Protein AF-A0A1V4I3D8-F1 (afdb_monomer)

Mean predicted aligned error: 6.43 Å

Foldseek 3Di:
DQLVVLLVLLVQLVVCLVPVADWDWDWDFDDDPNDTDTDIDTHGRDHQWDQDPVRWIWGQRDRVPHTQAPDVPRRTDIDRHSVCSVVVSVVVSVCSVVPVCVVSNVVVVVPDDPPDDD

Structure (mmCIF, N/CA/C/O backbone):
data_AF-A0A1V4I3D8-F1
#
_entry.id   AF-A0A1V4I3D8-F1
#
loop_
_atom_site.group_PDB
_atom_site.id
_atom_site.type_symbol
_atom_site.label_atom_id
_atom_site.label_alt_id
_atom_site.label_comp_id
_atom_site.label_asym_id
_atom_site.label_entity_id
_atom_site.label_seq_id
_atom_site.pdbx_PDB_ins_code
_atom_site.Cartn_x
_atom_site.Cartn_y
_atom_site.Cartn_z
_atom_site.occupancy
_atom_site.B_iso_or_equiv
_atom_site.auth_seq_id
_atom_site.auth_comp_id
_atom_site.auth_asym_id
_atom_site.auth_atom_id
_atom_site.pdbx_PDB_model_num
ATOM 1 N N . MET A 1 1 ? 2.108 11.737 -12.219 1.00 60.75 1 MET A N 1
ATOM 2 C CA . MET A 1 1 ? 2.821 10.437 -12.064 1.00 60.75 1 MET A CA 1
ATOM 3 C C . MET A 1 1 ? 2.728 9.823 -10.656 1.00 60.75 1 MET A C 1
ATOM 5 O O . MET A 1 1 ? 2.691 8.603 -10.563 1.00 60.75 1 MET A O 1
ATOM 9 N N . ARG A 1 2 ? 2.712 10.614 -9.564 1.00 82.12 2 ARG A N 1
ATOM 10 C CA . ARG A 1 2 ? 2.694 10.088 -8.178 1.00 82.12 2 ARG A CA 1
ATOM 11 C C . ARG A 1 2 ? 1.373 9.396 -7.804 1.00 82.12 2 ARG A C 1
ATOM 13 O O . ARG A 1 2 ? 1.427 8.247 -7.385 1.00 82.12 2 ARG A O 1
ATOM 20 N N . ARG A 1 3 ? 0.224 10.044 -8.057 1.00 89.50 3 ARG A N 1
ATOM 21 C CA . ARG A 1 3 ? -1.125 9.490 -7.817 1.00 89.50 3 ARG A CA 1
ATOM 22 C C . ARG A 1 3 ? -1.341 8.141 -8.519 1.00 89.50 3 ARG A C 1
ATOM 24 O O . ARG A 1 3 ? -1.606 7.152 -7.855 1.00 89.50 3 ARG A O 1
ATOM 31 N N . ALA A 1 4 ? -1.120 8.075 -9.836 1.00 91.50 4 ALA A N 1
ATOM 32 C CA . ALA A 1 4 ? -1.309 6.849 -10.627 1.00 91.50 4 ALA A CA 1
ATOM 33 C C . ALA A 1 4 ? -0.474 5.660 -10.115 1.00 91.50 4 ALA A C 1
ATOM 35 O O . ALA A 1 4 ? -1.014 4.587 -9.873 1.00 91.50 4 ALA A O 1
ATOM 36 N N . LYS A 1 5 ? 0.827 5.870 -9.860 1.00 89.31 5 LYS A N 1
ATOM 37 C CA . LYS A 1 5 ? 1.698 4.828 -9.289 1.00 89.31 5 LYS A CA 1
ATOM 38 C C . LYS A 1 5 ? 1.241 4.386 -7.907 1.00 89.31 5 LYS A C 1
ATOM 40 O O . LYS A 1 5 ? 1.437 3.237 -7.543 1.00 89.31 5 LYS A O 1
ATOM 45 N N . PHE A 1 6 ? 0.697 5.298 -7.111 1.00 91.75 6 PHE A N 1
ATOM 46 C CA . PHE A 1 6 ? 0.213 4.971 -5.781 1.00 91.75 6 PHE A CA 1
ATOM 47 C C . PHE A 1 6 ? -1.097 4.175 -5.829 1.00 91.75 6 PHE A C 1
ATOM 49 O O . PHE A 1 6 ? -1.207 3.173 -5.129 1.00 91.75 6 PHE A O 1
ATOM 56 N N . ILE A 1 7 ? -2.026 4.554 -6.712 1.00 94.44 7 ILE A N 1
ATOM 57 C CA . ILE A 1 7 ? -3.251 3.793 -6.997 1.00 94.44 7 ILE A CA 1
ATOM 58 C C . ILE A 1 7 ? -2.900 2.372 -7.449 1.00 94.44 7 ILE A C 1
ATOM 60 O O . ILE A 1 7 ? -3.425 1.425 -6.882 1.00 94.44 7 ILE A O 1
ATOM 64 N N . GLU A 1 8 ? -1.936 2.206 -8.359 1.00 94.25 8 GLU A N 1
ATOM 65 C CA . GLU A 1 8 ? -1.442 0.883 -8.774 1.00 94.25 8 GLU A CA 1
ATOM 66 C C . GLU A 1 8 ? -0.970 0.050 -7.566 1.00 94.25 8 GLU A C 1
ATOM 68 O O . GLU A 1 8 ? -1.289 -1.130 -7.458 1.00 94.25 8 GLU A O 1
ATOM 73 N N . LYS A 1 9 ? -0.258 0.651 -6.596 1.00 93.31 9 LYS A N 1
ATOM 74 C CA . LYS A 1 9 ? 0.150 -0.066 -5.370 1.00 93.31 9 LYS A CA 1
ATOM 75 C C . LYS A 1 9 ? -1.016 -0.416 -4.455 1.00 93.31 9 LYS A C 1
ATOM 77 O O . LYS A 1 9 ? -0.964 -1.470 -3.826 1.00 93.31 9 LYS A O 1
ATOM 82 N N . LEU A 1 10 ? -2.044 0.424 -4.377 1.00 94.88 10 LEU A N 1
ATOM 83 C CA . LEU A 1 10 ? -3.277 0.114 -3.653 1.00 94.88 10 LEU A CA 1
ATOM 84 C C . LEU A 1 10 ? -4.050 -1.026 -4.337 1.00 94.88 10 LEU A C 1
ATOM 86 O O . LEU A 1 10 ? -4.528 -1.936 -3.665 1.00 94.88 10 LEU A O 1
ATOM 90 N N . GLU A 1 11 ? -4.098 -1.054 -5.664 1.00 95.94 11 GLU A N 1
ATOM 91 C CA . GLU A 1 11 ? -4.690 -2.161 -6.420 1.00 95.94 11 GLU A CA 1
ATOM 92 C C . GLU A 1 11 ? -3.901 -3.467 -6.236 1.00 95.94 11 GLU A C 1
ATOM 94 O O . GLU A 1 11 ? -4.506 -4.511 -5.990 1.00 95.94 11 GLU A O 1
ATOM 99 N N . GLU A 1 12 ? -2.561 -3.420 -6.209 1.00 95.75 12 GLU A N 1
ATOM 100 C CA . GLU A 1 12 ? -1.725 -4.575 -5.837 1.00 95.75 12 GLU A CA 1
ATOM 101 C C . GLU A 1 12 ? -2.071 -5.115 -4.435 1.00 95.75 12 GLU A C 1
ATOM 103 O O . GLU A 1 12 ? -2.011 -6.324 -4.215 1.00 95.75 12 GLU A O 1
ATOM 108 N N . GLN A 1 13 ? -2.445 -4.250 -3.481 1.00 95.75 13 GLN A N 1
ATOM 109 C CA . GLN A 1 13 ? -2.898 -4.689 -2.155 1.00 95.75 13 GLN A CA 1
ATOM 110 C C . GLN A 1 13 ? -4.238 -5.438 -2.223 1.00 95.75 13 GLN A C 1
ATOM 112 O O . GLN A 1 13 ? -4.410 -6.419 -1.502 1.00 95.75 13 GLN A O 1
ATOM 117 N N . LYS A 1 14 ? -5.164 -5.035 -3.106 1.00 95.38 14 LYS A N 1
ATOM 118 C CA . LYS A 1 14 ? -6.423 -5.769 -3.337 1.00 95.38 14 LYS A CA 1
ATOM 119 C C . LYS A 1 14 ? -6.169 -7.136 -3.964 1.00 95.38 14 LYS A C 1
ATOM 121 O O . LYS A 1 14 ? -6.748 -8.118 -3.511 1.00 95.38 14 LYS A O 1
ATOM 126 N N . LEU A 1 15 ? -5.273 -7.207 -4.949 1.00 96.19 15 LEU A N 1
ATOM 127 C CA . LEU A 1 15 ? -4.867 -8.478 -5.554 1.00 96.19 15 LEU A CA 1
ATOM 128 C C . LEU A 1 15 ? -4.234 -9.404 -4.512 1.00 96.19 15 LEU A C 1
ATOM 130 O O . LEU A 1 15 ? -4.583 -10.574 -4.450 1.00 96.19 15 LEU A O 1
ATOM 134 N N . LEU A 1 16 ? -3.396 -8.869 -3.619 1.00 96.31 16 LEU A N 1
ATOM 135 C CA . LEU A 1 16 ? -2.804 -9.642 -2.527 1.00 96.31 16 LEU A CA 1
ATOM 136 C C . LEU A 1 16 ? -3.835 -10.133 -1.487 1.00 96.31 16 LEU A C 1
ATOM 138 O O . LEU A 1 16 ? -3.618 -11.156 -0.836 1.00 96.31 16 LEU A O 1
ATOM 142 N N . LEU A 1 17 ? -4.949 -9.415 -1.292 1.00 94.00 17 LEU A N 1
ATOM 143 C CA . LEU A 1 17 ? -6.045 -9.880 -0.430 1.00 94.00 17 LEU A CA 1
ATOM 144 C C . LEU A 1 17 ? -6.768 -11.092 -1.021 1.00 94.00 17 LEU A C 1
ATOM 146 O O . LEU A 1 17 ? -7.195 -11.955 -0.255 1.00 94.00 17 LEU A O 1
ATOM 150 N N . GLN A 1 18 ? -6.895 -11.136 -2.349 1.00 93.75 18 GLN A N 1
ATOM 151 C CA . GLN A 1 18 ? -7.511 -12.240 -3.088 1.00 93.75 18 GLN A CA 1
ATOM 152 C C . GLN A 1 18 ? -6.550 -13.427 -3.235 1.00 93.75 18 GLN A C 1
ATOM 154 O O . GLN A 1 18 ? -6.943 -14.566 -3.007 1.00 93.75 18 GLN A O 1
ATOM 159 N N . ASP A 1 19 ? -5.285 -13.151 -3.554 1.00 95.19 19 ASP A N 1
ATOM 160 C CA . ASP A 1 19 ? -4.210 -14.127 -3.707 1.00 95.19 19 ASP A CA 1
ATOM 161 C C . ASP A 1 19 ? -3.012 -13.750 -2.810 1.00 95.19 19 ASP A C 1
ATOM 163 O O . ASP A 1 19 ? -2.194 -12.901 -3.177 1.00 95.19 19 ASP A O 1
ATOM 167 N N . PRO A 1 20 ? -2.838 -14.402 -1.644 1.00 92.69 20 PRO A N 1
ATOM 168 C CA . PRO A 1 20 ? -1.692 -14.173 -0.756 1.00 92.69 20 PRO A CA 1
ATOM 169 C C . PRO A 1 20 ? -0.314 -14.438 -1.397 1.00 92.69 20 PRO A C 1
ATOM 171 O O . PRO A 1 20 ? 0.719 -14.026 -0.849 1.00 92.69 20 PRO A O 1
ATOM 174 N N . GLY A 1 21 ? -0.286 -15.152 -2.527 1.00 93.81 21 GLY A N 1
ATOM 175 C CA . GLY A 1 21 ? 0.888 -15.437 -3.343 1.00 93.81 21 GLY A CA 1
ATOM 176 C C . GLY A 1 21 ? 1.188 -14.382 -4.408 1.00 93.81 21 GLY A C 1
ATOM 177 O O . GLY A 1 21 ? 2.185 -14.535 -5.115 1.00 93.81 21 GLY A O 1
ATOM 178 N N . TYR A 1 22 ? 0.391 -13.311 -4.505 1.00 96.31 22 TYR A N 1
ATOM 179 C CA . TYR A 1 22 ? 0.493 -12.337 -5.587 1.00 96.31 22 TYR A CA 1
ATOM 180 C C . TYR A 1 22 ? 1.915 -11.774 -5.754 1.00 96.31 22 TYR A C 1
ATOM 182 O O . TYR A 1 22 ? 2.563 -11.249 -4.834 1.00 96.31 22 TYR A O 1
ATOM 190 N N . VAL A 1 23 ? 2.398 -11.859 -6.992 1.00 95.50 23 VAL A N 1
ATOM 191 C CA . VAL A 1 23 ? 3.679 -11.312 -7.429 1.00 95.50 23 VAL A CA 1
ATOM 192 C C . VAL A 1 23 ? 3.439 -10.312 -8.542 1.00 95.50 23 VAL A C 1
ATOM 194 O O . VAL A 1 23 ? 2.732 -10.592 -9.505 1.00 95.50 23 VAL A O 1
ATOM 197 N 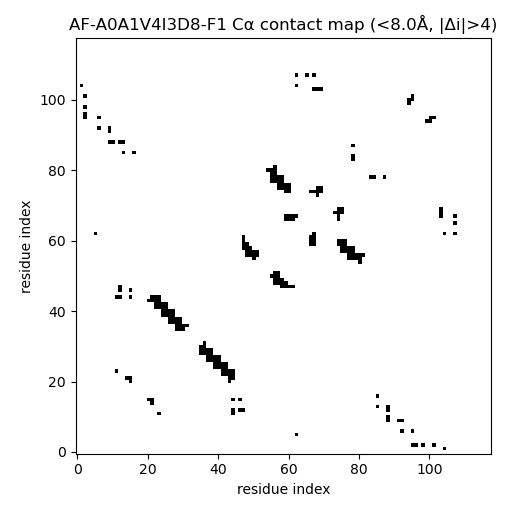N . ARG A 1 24 ? 4.082 -9.152 -8.441 1.00 94.62 24 ARG A N 1
ATOM 198 C CA . ARG A 1 24 ? 4.090 -8.171 -9.521 1.00 94.62 24 ARG A CA 1
ATOM 199 C C . ARG A 1 24 ? 5.289 -8.385 -10.427 1.00 94.62 24 ARG A C 1
ATOM 201 O O . ARG A 1 24 ? 6.364 -8.787 -9.974 1.0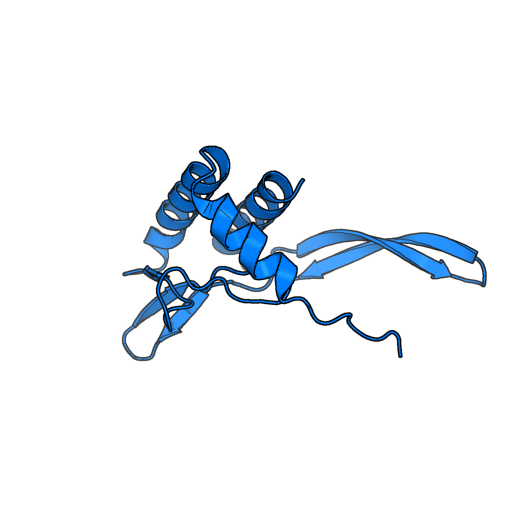0 94.62 24 ARG A O 1
ATOM 208 N N . THR A 1 25 ? 5.135 -8.017 -11.683 1.00 94.62 25 THR A N 1
ATOM 209 C CA . THR A 1 25 ? 6.232 -7.988 -12.643 1.00 94.62 25 THR A CA 1
ATOM 210 C C . THR A 1 25 ? 6.815 -6.581 -12.701 1.00 94.62 25 THR A C 1
ATOM 212 O O . THR A 1 25 ? 6.084 -5.604 -12.821 1.00 94.62 25 THR A O 1
ATOM 215 N N . VAL A 1 26 ? 8.136 -6.457 -12.582 1.00 92.19 26 VAL A N 1
ATOM 216 C CA . VAL A 1 26 ? 8.839 -5.171 -12.661 1.00 92.19 26 VAL A CA 1
ATOM 217 C C . VAL A 1 26 ? 9.943 -5.271 -13.698 1.00 92.19 26 VAL A C 1
ATOM 219 O O . VAL A 1 26 ? 10.803 -6.146 -13.608 1.00 92.19 26 VAL A O 1
ATOM 222 N N . GLN A 1 27 ? 9.947 -4.339 -14.643 1.00 93.25 27 GLN A N 1
ATOM 223 C CA . GLN A 1 27 ? 11.038 -4.164 -15.592 1.00 93.25 27 GLN A CA 1
ATOM 224 C C . GLN A 1 27 ? 12.055 -3.175 -15.017 1.00 93.25 27 GLN A C 1
ATOM 226 O O . GLN A 1 27 ? 11.692 -2.101 -14.527 1.00 93.25 27 GLN A O 1
ATOM 231 N N . ARG A 1 28 ? 13.337 -3.539 -15.029 1.00 89.88 28 ARG A N 1
ATOM 232 C CA . ARG A 1 28 ? 14.438 -2.649 -14.638 1.00 89.88 28 ARG A CA 1
ATOM 233 C C . ARG A 1 28 ? 15.587 -2.793 -15.617 1.00 89.88 28 ARG A C 1
ATOM 235 O O . ARG A 1 28 ? 15.809 -3.877 -16.134 1.00 89.88 28 ARG A O 1
ATOM 242 N N . MET A 1 29 ? 16.340 -1.718 -15.819 1.00 92.31 29 MET A N 1
ATOM 243 C CA . MET A 1 29 ? 17.633 -1.826 -16.488 1.00 92.31 29 MET A CA 1
ATOM 244 C C . MET A 1 29 ? 18.612 -2.498 -15.528 1.00 92.31 29 MET A C 1
ATOM 246 O O . MET A 1 29 ? 18.780 -2.035 -14.397 1.00 92.31 29 MET A O 1
ATOM 250 N N . ALA A 1 30 ? 19.221 -3.588 -15.969 1.00 91.12 30 ALA A N 1
ATOM 251 C CA . ALA A 1 30 ? 20.315 -4.251 -15.281 1.00 91.12 30 ALA A CA 1
ATOM 252 C C . ALA A 1 30 ? 21.446 -4.483 -16.277 1.00 91.12 30 ALA A C 1
ATOM 254 O O . ALA A 1 30 ? 21.214 -4.567 -17.482 1.00 91.12 30 ALA A O 1
ATOM 255 N N . GLU A 1 31 ? 22.661 -4.561 -15.760 1.00 93.25 31 GLU A N 1
ATOM 256 C CA . GLU A 1 31 ? 23.790 -5.014 -16.553 1.00 93.25 31 GLU A CA 1
ATOM 257 C C . GLU A 1 31 ? 23.750 -6.538 -16.630 1.00 93.25 31 GLU A C 1
ATOM 259 O O . GLU A 1 31 ? 23.614 -7.214 -15.607 1.00 93.25 31 GLU A O 1
ATOM 264 N N . VAL A 1 32 ? 23.794 -7.058 -17.848 1.00 89.75 32 VAL A N 1
ATOM 265 C CA . VAL A 1 32 ? 23.903 -8.481 -18.154 1.00 89.75 32 VAL A CA 1
ATOM 266 C C . VAL A 1 32 ? 24.974 -8.573 -19.227 1.00 89.75 32 VAL A C 1
ATOM 268 O O . VAL A 1 32 ? 24.907 -7.851 -20.219 1.00 89.75 32 VAL A O 1
ATOM 271 N N . ASP A 1 33 ? 26.008 -9.365 -18.963 1.00 89.62 33 ASP A N 1
ATOM 272 C CA . ASP A 1 33 ? 27.141 -9.566 -19.873 1.00 89.62 33 ASP A CA 1
ATOM 273 C C . ASP A 1 33 ? 27.799 -8.253 -20.352 1.00 89.62 33 ASP A C 1
ATOM 275 O O . ASP A 1 33 ? 28.170 -8.094 -21.513 1.00 89.62 33 ASP A O 1
ATOM 279 N N . GLY A 1 34 ? 27.924 -7.273 -19.448 1.00 91.00 34 GLY A N 1
ATOM 280 C CA . GLY A 1 34 ? 28.555 -5.977 -19.727 1.00 91.00 34 GLY A CA 1
ATOM 281 C C . GLY A 1 34 ? 27.671 -4.968 -20.471 1.00 91.00 34 GLY A C 1
ATOM 282 O O . GLY A 1 34 ? 28.117 -3.857 -20.759 1.00 91.00 34 GLY A O 1
ATOM 283 N N . GLN A 1 35 ? 26.414 -5.308 -20.777 1.00 92.25 35 GLN A N 1
ATOM 284 C CA . GLN A 1 35 ? 25.473 -4.413 -21.451 1.00 92.25 35 GLN A CA 1
ATOM 285 C C . GLN A 1 35 ? 24.243 -4.117 -20.594 1.00 92.25 35 GLN A C 1
ATOM 287 O O . GLN A 1 35 ? 23.693 -4.974 -19.902 1.00 92.25 35 GLN A O 1
ATOM 292 N N . LYS A 1 36 ? 23.770 -2.866 -20.648 1.00 94.00 36 LYS A N 1
ATOM 293 C CA . LYS A 1 36 ? 22.524 -2.469 -1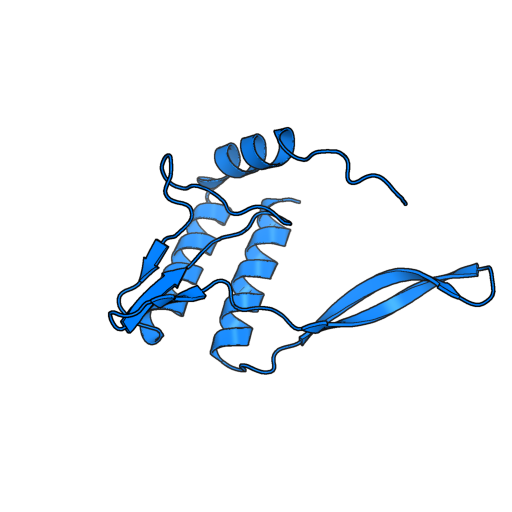9.984 1.00 94.00 36 LYS A CA 1
ATOM 294 C C . LYS A 1 36 ? 21.335 -2.955 -20.796 1.00 94.00 36 LYS A C 1
ATOM 296 O O . LYS A 1 36 ? 21.011 -2.373 -21.826 1.00 94.00 36 LYS A O 1
ATOM 301 N N . GLN A 1 37 ? 20.623 -3.935 -20.262 1.00 94.19 37 GLN A N 1
ATOM 302 C CA . GLN A 1 37 ? 19.403 -4.460 -20.857 1.00 94.19 37 GLN A CA 1
ATOM 303 C C . GLN A 1 37 ? 18.224 -4.379 -19.892 1.00 94.19 37 GLN A C 1
ATOM 305 O O . GLN A 1 37 ? 18.376 -4.365 -18.665 1.00 94.19 37 GLN A O 1
ATOM 310 N N . ALA A 1 38 ? 17.019 -4.313 -20.451 1.00 93.44 38 ALA A N 1
ATOM 311 C CA . ALA A 1 38 ? 15.810 -4.362 -19.654 1.00 93.44 38 ALA A CA 1
ATOM 312 C C . ALA A 1 38 ? 15.541 -5.804 -19.214 1.00 93.44 38 ALA A C 1
ATOM 314 O O . ALA A 1 38 ? 15.242 -6.670 -20.029 1.00 93.44 38 ALA A O 1
ATOM 315 N N . VAL A 1 39 ? 15.616 -6.051 -17.910 1.00 94.06 39 VAL A N 1
ATOM 316 C CA . VAL A 1 39 ? 15.299 -7.349 -17.316 1.00 94.06 39 VAL A CA 1
ATOM 317 C C . VAL A 1 39 ? 13.938 -7.305 -16.642 1.00 94.06 39 VAL A C 1
ATOM 319 O O . VAL A 1 39 ? 13.602 -6.362 -15.917 1.00 94.06 39 VAL A O 1
ATOM 322 N N . VAL A 1 40 ? 13.157 -8.356 -16.863 1.00 95.00 40 VAL A N 1
ATOM 323 C CA . VAL A 1 40 ? 11.874 -8.576 -16.201 1.00 95.00 40 VAL A CA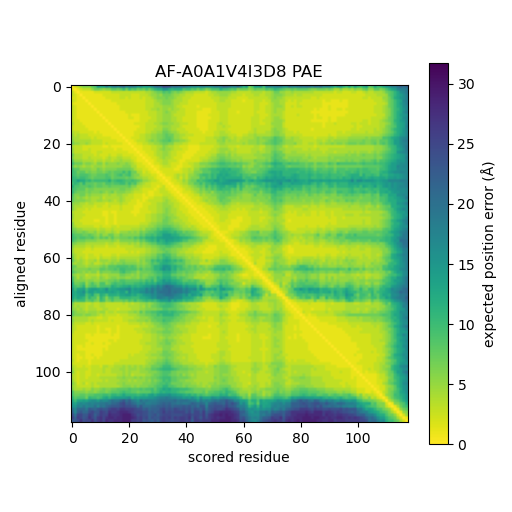 1
ATOM 324 C C . VAL A 1 40 ? 12.118 -9.380 -14.929 1.00 95.00 40 VAL A C 1
ATOM 326 O O . VAL A 1 40 ? 12.732 -10.444 -14.963 1.00 95.00 40 VAL A O 1
ATOM 329 N N . ARG A 1 41 ? 11.649 -8.883 -13.782 1.00 93.56 41 ARG A N 1
ATOM 330 C CA . ARG A 1 41 ? 11.735 -9.599 -12.503 1.00 93.56 41 ARG A CA 1
ATOM 331 C C . ARG A 1 41 ? 10.366 -9.738 -11.861 1.00 93.56 41 ARG A C 1
ATOM 333 O O . ARG A 1 41 ? 9.584 -8.789 -11.827 1.00 93.56 41 ARG A O 1
ATOM 340 N N . ARG A 1 42 ? 10.112 -10.912 -11.284 1.00 94.75 42 ARG A N 1
ATOM 341 C CA . ARG A 1 42 ? 8.961 -11.152 -10.409 1.00 94.75 42 ARG A CA 1
ATOM 342 C C . ARG A 1 42 ? 9.306 -10.654 -9.011 1.00 94.75 42 ARG A C 1
ATOM 344 O O . ARG A 1 42 ? 10.321 -11.041 -8.439 1.00 94.75 42 ARG A O 1
ATOM 351 N N . GLN A 1 43 ? 8.476 -9.778 -8.465 1.00 94.19 43 GLN A N 1
ATOM 352 C CA . GLN A 1 43 ? 8.637 -9.218 -7.133 1.00 94.19 43 GLN A CA 1
ATOM 353 C C . GLN A 1 43 ? 7.409 -9.558 -6.293 1.00 94.19 43 GLN A C 1
ATOM 355 O O . GLN A 1 43 ? 6.290 -9.190 -6.639 1.00 94.19 43 GLN A O 1
ATOM 360 N N . ARG A 1 44 ? 7.621 -10.213 -5.149 1.00 93.94 44 ARG A N 1
ATOM 361 C CA . ARG A 1 44 ? 6.544 -10.460 -4.187 1.00 93.94 44 ARG A CA 1
ATOM 362 C C . ARG A 1 44 ? 6.004 -9.143 -3.637 1.00 93.94 44 ARG A C 1
ATOM 364 O O . ARG A 1 44 ? 6.778 -8.304 -3.162 1.00 93.94 44 ARG A O 1
ATOM 371 N N . VAL A 1 45 ? 4.685 -8.983 -3.673 1.00 94.56 45 VAL A N 1
ATOM 372 C CA . VAL A 1 45 ? 4.014 -7.863 -3.013 1.00 94.56 45 VAL A CA 1
ATOM 373 C C . VAL A 1 45 ? 3.869 -8.207 -1.535 1.00 94.56 45 VAL A C 1
ATOM 375 O O . VAL A 1 45 ? 3.426 -9.292 -1.171 1.00 94.56 45 VAL A O 1
ATOM 378 N N . ARG A 1 46 ? 4.319 -7.299 -0.666 1.00 93.31 46 ARG A N 1
ATOM 379 C CA . ARG A 1 46 ? 4.180 -7.461 0.785 1.00 93.31 46 ARG A CA 1
ATOM 380 C C . ARG A 1 46 ? 2.887 -6.794 1.247 1.00 93.31 46 ARG A C 1
ATOM 382 O O . ARG A 1 46 ? 2.610 -5.695 0.756 1.00 93.31 46 ARG A O 1
ATOM 389 N N . PRO A 1 47 ? 2.159 -7.401 2.199 1.00 94.31 47 PRO A N 1
ATOM 390 C CA . PRO A 1 47 ? 0.961 -6.795 2.747 1.00 94.31 47 PRO A CA 1
ATOM 391 C C . PRO A 1 47 ? 1.321 -5.499 3.462 1.00 94.31 47 PRO A C 1
ATOM 393 O O . PRO A 1 47 ? 2.344 -5.388 4.145 1.00 94.31 47 PRO A O 1
ATOM 396 N N . TRP A 1 48 ? 0.475 -4.501 3.270 1.00 94.69 48 TRP A N 1
ATOM 397 C CA . TRP A 1 48 ? 0.544 -3.219 3.961 1.00 94.69 48 TRP A CA 1
ATOM 398 C C . TRP A 1 48 ? -0.262 -3.223 5.250 1.00 94.69 48 TRP A C 1
ATOM 400 O O . TRP A 1 48 ? -0.407 -2.187 5.876 1.00 94.69 48 TRP A O 1
ATOM 410 N N . TRP A 1 49 ? -0.762 -4.375 5.673 1.00 93.94 49 TRP A N 1
ATOM 411 C CA . TRP A 1 49 ? -1.500 -4.531 6.910 1.00 93.94 49 TRP A CA 1
ATOM 412 C C . TRP A 1 49 ? -0.886 -5.623 7.775 1.00 93.94 49 TRP A C 1
ATOM 414 O O . TRP A 1 49 ? -0.244 -6.555 7.282 1.00 93.94 49 TRP A O 1
ATOM 424 N N . LYS A 1 50 ? -1.099 -5.497 9.079 1.00 93.00 50 LYS A N 1
ATOM 425 C CA . LYS A 1 50 ? -0.769 -6.504 10.084 1.00 93.00 50 LYS A CA 1
ATOM 426 C C . LYS A 1 50 ? -1.923 -6.614 11.069 1.00 93.00 50 LYS A C 1
ATOM 428 O O . LYS A 1 50 ? -2.603 -5.624 11.315 1.00 93.00 50 LYS A O 1
ATOM 433 N N . MET A 1 51 ? -2.129 -7.806 11.607 1.00 91.50 51 MET A N 1
ATOM 434 C CA . MET A 1 51 ? -3.022 -8.007 12.742 1.00 91.50 51 MET A CA 1
ATOM 435 C C . MET A 1 51 ? -2.237 -7.717 14.023 1.00 91.50 51 MET A C 1
ATOM 437 O O . MET A 1 51 ? -1.065 -8.092 14.116 1.00 91.50 51 MET A O 1
ATOM 441 N N . ASP A 1 52 ? -2.841 -7.003 14.963 1.00 86.94 52 ASP A N 1
ATOM 442 C CA . ASP A 1 52 ? -2.288 -6.823 16.301 1.00 86.94 52 ASP A CA 1
ATOM 443 C C . ASP A 1 52 ? -2.740 -7.940 17.258 1.00 86.94 52 ASP A C 1
ATOM 445 O O . ASP A 1 52 ? -3.444 -8.873 16.872 1.00 86.94 52 ASP A O 1
ATOM 449 N N . SER A 1 53 ? -2.315 -7.864 18.520 1.00 87.31 53 SER A N 1
ATOM 450 C CA . SER A 1 53 ? -2.652 -8.858 19.546 1.00 87.31 53 SER A CA 1
ATOM 451 C C . SER A 1 53 ? -4.136 -8.898 19.918 1.00 87.31 53 SER A C 1
ATOM 453 O O . SER A 1 53 ? -4.564 -9.846 20.566 1.00 87.31 53 SER A O 1
ATOM 455 N N . THR A 1 54 ? -4.918 -7.888 19.533 1.00 84.50 54 THR A N 1
ATOM 456 C CA . THR A 1 54 ? -6.364 -7.807 19.790 1.00 84.50 54 THR A CA 1
ATOM 457 C C . THR A 1 54 ? -7.197 -8.358 18.632 1.00 84.50 54 THR A C 1
ATOM 459 O O . THR A 1 54 ? -8.417 -8.441 18.733 1.00 84.50 54 THR A O 1
ATOM 462 N N . GLY A 1 55 ? -6.552 -8.743 17.525 1.00 82.81 55 GLY A N 1
ATOM 463 C CA . GLY A 1 55 ? -7.224 -9.161 16.295 1.00 82.81 55 GLY A CA 1
ATOM 464 C C . GLY A 1 55 ? -7.604 -7.998 15.374 1.00 82.81 55 GLY A C 1
ATOM 465 O O . GLY A 1 55 ? -8.058 -8.236 14.252 1.00 82.81 55 GLY A O 1
ATOM 466 N N . GLN A 1 56 ? -7.371 -6.751 15.796 1.00 88.56 56 GLN A N 1
ATOM 467 C CA . GLN A 1 56 ? -7.563 -5.576 14.958 1.00 88.56 56 GLN A CA 1
ATOM 468 C C . GLN A 1 56 ? -6.477 -5.518 13.881 1.00 88.56 56 GLN A C 1
ATOM 470 O O . GLN A 1 56 ? -5.325 -5.917 14.075 1.00 88.56 56 GLN A O 1
ATOM 475 N N . ILE A 1 57 ? -6.849 -5.030 12.700 1.00 93.62 57 ILE A N 1
ATOM 476 C CA . ILE A 1 57 ? -5.917 -4.871 11.595 1.00 93.62 57 ILE A CA 1
ATOM 477 C C . ILE A 1 57 ? -5.443 -3.432 11.527 1.00 93.62 57 ILE A C 1
ATOM 479 O O . ILE A 1 57 ? -6.235 -2.505 11.434 1.00 93.62 57 ILE A O 1
ATOM 483 N N . ILE A 1 58 ? -4.130 -3.249 11.476 1.00 92.12 58 ILE A N 1
ATOM 484 C CA . ILE A 1 58 ? -3.508 -1.951 11.248 1.00 92.12 58 ILE A CA 1
ATOM 485 C C . ILE A 1 58 ? -2.926 -1.933 9.840 1.00 92.12 58 ILE A C 1
ATOM 487 O O . ILE A 1 58 ? -1.990 -2.679 9.537 1.00 92.12 58 ILE A O 1
ATOM 491 N N . MET A 1 59 ? -3.473 -1.076 8.978 1.00 93.12 59 MET A N 1
ATOM 492 C CA . MET A 1 59 ? -2.990 -0.853 7.617 1.00 93.12 59 MET A CA 1
ATOM 493 C C . MET A 1 59 ? -2.031 0.342 7.571 1.00 93.12 59 MET A C 1
ATOM 495 O O . MET A 1 59 ? -2.430 1.485 7.757 1.00 93.12 59 MET A O 1
ATOM 499 N N . SER A 1 60 ? -0.759 0.094 7.275 1.00 91.50 60 SER A N 1
ATOM 500 C CA . SER A 1 60 ? 0.275 1.108 7.064 1.00 91.50 60 SER A CA 1
ATOM 501 C C . SER A 1 60 ? 0.454 1.415 5.581 1.00 91.50 60 SER A C 1
ATOM 503 O O . SER A 1 60 ? 1.109 0.676 4.841 1.00 91.50 60 SER A O 1
ATOM 505 N N . VAL A 1 61 ? -0.087 2.551 5.157 1.00 88.94 61 VAL A N 1
ATOM 506 C CA . VAL A 1 61 ? 0.015 3.044 3.783 1.00 88.94 61 VAL A CA 1
ATOM 507 C C . VAL A 1 61 ? 1.409 3.624 3.534 1.00 88.94 61 VAL A C 1
ATOM 509 O O . VAL A 1 61 ? 1.925 4.371 4.362 1.00 88.94 61 VAL A O 1
ATOM 512 N N . LYS A 1 62 ? 2.051 3.278 2.410 1.00 84.88 62 LYS A N 1
ATOM 513 C CA . LYS A 1 62 ? 3.452 3.651 2.139 1.00 84.88 62 LYS A CA 1
ATOM 514 C C . LYS A 1 62 ? 3.613 4.425 0.838 1.00 84.88 62 LYS A C 1
ATOM 516 O O . LYS A 1 62 ? 3.201 3.967 -0.223 1.00 84.88 62 LYS A O 1
ATOM 521 N N . PHE A 1 63 ? 4.324 5.549 0.898 1.00 82.12 63 PHE A N 1
ATOM 522 C CA . PHE A 1 63 ? 4.839 6.243 -0.277 1.00 82.12 63 PHE A CA 1
ATOM 523 C C . PHE A 1 63 ? 6.310 5.872 -0.501 1.00 82.12 63 PHE A C 1
ATOM 525 O O . PHE A 1 63 ? 7.222 6.320 0.200 1.00 82.12 63 PHE A O 1
ATOM 532 N N . GLY A 1 64 ? 6.562 5.009 -1.488 1.00 76.31 64 GLY A N 1
ATOM 533 C CA . GLY A 1 64 ? 7.893 4.442 -1.698 1.00 76.31 64 GLY A CA 1
ATOM 534 C C . GLY A 1 64 ? 8.311 3.562 -0.515 1.00 76.31 64 GLY A C 1
ATOM 535 O O . GLY A 1 64 ? 7.648 2.573 -0.219 1.00 76.31 64 GLY A O 1
ATOM 536 N N . ALA A 1 65 ? 9.422 3.904 0.142 1.00 71.69 65 ALA A N 1
ATOM 537 C CA . ALA A 1 65 ? 9.918 3.172 1.311 1.00 71.69 65 ALA A CA 1
ATOM 538 C C . ALA A 1 65 ? 9.365 3.698 2.649 1.00 71.69 65 ALA A C 1
ATOM 540 O O . ALA A 1 65 ? 9.595 3.068 3.679 1.00 71.69 65 ALA A O 1
ATOM 541 N N . LYS A 1 66 ? 8.658 4.837 2.653 1.00 78.81 66 LYS A N 1
ATOM 542 C CA . LYS A 1 66 ? 8.219 5.510 3.880 1.00 78.81 66 LYS A CA 1
ATOM 543 C C . LYS A 1 66 ? 6.720 5.329 4.121 1.00 78.81 66 LYS A C 1
ATOM 545 O O . LYS A 1 66 ? 5.951 5.494 3.173 1.00 78.81 66 LYS A O 1
ATOM 550 N N . PRO A 1 67 ? 6.291 5.018 5.354 1.00 82.94 67 PRO A N 1
ATOM 551 C CA . PRO A 1 67 ? 4.894 5.146 5.750 1.00 82.94 67 PRO A CA 1
ATOM 552 C C . PRO A 1 67 ? 4.409 6.592 5.598 1.00 82.94 67 PRO A C 1
ATOM 554 O O . PRO A 1 67 ? 5.189 7.528 5.775 1.00 82.94 67 PRO A O 1
ATOM 557 N N . ILE A 1 68 ? 3.138 6.761 5.253 1.00 83.75 68 ILE A N 1
ATOM 558 C CA . ILE A 1 68 ? 2.452 8.051 5.283 1.00 83.75 68 ILE A CA 1
ATOM 559 C C . ILE A 1 68 ? 1.799 8.186 6.657 1.00 83.75 68 ILE A C 1
ATOM 561 O O . ILE A 1 68 ? 1.065 7.294 7.083 1.00 83.75 68 ILE A O 1
ATOM 565 N N . GLU A 1 69 ? 2.080 9.289 7.343 1.00 81.12 69 GLU A N 1
ATOM 566 C CA . GLU A 1 69 ? 1.364 9.683 8.555 1.00 81.12 69 GLU A CA 1
ATOM 567 C C . GLU A 1 69 ? 0.114 10.463 8.150 1.00 81.12 69 GLU A C 1
ATOM 569 O O . GLU A 1 69 ? 0.220 11.505 7.505 1.00 81.12 69 GLU A O 1
ATOM 574 N N . PHE A 1 70 ? -1.062 9.930 8.485 1.00 73.44 70 PHE A N 1
ATOM 575 C CA . PHE A 1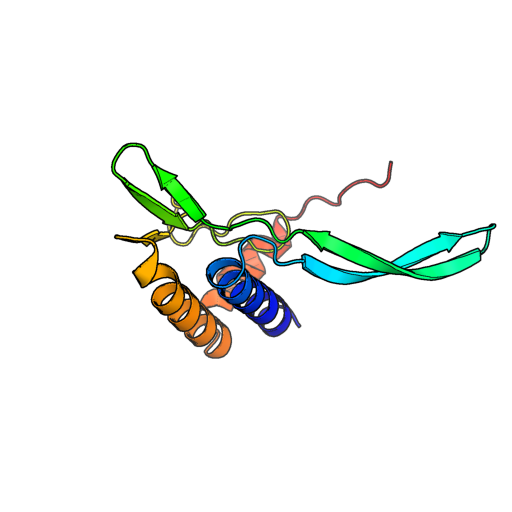 70 ? -2.343 10.610 8.248 1.00 73.44 70 PHE A CA 1
ATOM 576 C C . PHE A 1 70 ? -2.634 11.633 9.351 1.00 73.44 70 PHE A C 1
ATOM 578 O O . PHE A 1 70 ? -3.202 12.687 9.094 1.00 73.44 70 PHE A O 1
ATOM 585 N N . GLU A 1 71 ? -2.169 11.342 10.565 1.00 69.94 71 GLU A N 1
ATOM 586 C CA . GLU A 1 71 ? -2.109 12.260 11.698 1.00 69.94 71 GLU A CA 1
ATOM 587 C C . GLU A 1 71 ? -0.708 12.171 12.309 1.00 69.94 71 GLU A C 1
ATOM 589 O O . GLU A 1 71 ? -0.038 11.141 12.187 1.00 69.94 71 GLU A O 1
ATOM 594 N N . LYS A 1 72 ? -0.263 13.228 12.997 1.00 65.50 72 LYS A N 1
ATOM 595 C CA . LYS A 1 72 ? 1.057 13.267 13.644 1.00 65.50 72 LYS A CA 1
ATOM 596 C C . LYS A 1 72 ? 1.233 12.062 14.577 1.00 65.50 72 LYS A C 1
ATOM 598 O O . LYS A 1 72 ? 0.495 11.919 15.549 1.00 65.50 72 LYS A O 1
ATOM 603 N N . GLY A 1 73 ? 2.211 11.203 14.286 1.00 66.94 73 GLY A N 1
ATOM 604 C CA . GLY A 1 73 ? 2.490 9.996 15.072 1.00 66.94 73 GLY A CA 1
ATOM 605 C C . GLY A 1 73 ? 1.599 8.784 14.761 1.00 66.94 73 GLY A C 1
ATOM 606 O O . GLY A 1 73 ? 1.802 7.725 15.356 1.00 66.94 73 GLY A O 1
ATOM 607 N N . LYS A 1 74 ? 0.655 8.883 13.812 1.00 72.62 74 LYS A N 1
ATOM 608 C CA . LYS A 1 74 ? -0.181 7.760 13.353 1.00 72.62 74 LYS A CA 1
ATOM 609 C C . LYS A 1 74 ? 0.084 7.442 11.882 1.00 72.62 74 LYS A C 1
ATOM 611 O O . LYS A 1 74 ? -0.499 8.016 10.963 1.00 72.62 74 LYS A O 1
ATOM 616 N N . ALA A 1 75 ? 0.937 6.445 11.671 1.00 72.31 75 ALA A N 1
ATOM 617 C CA . ALA A 1 75 ? 1.286 5.906 10.355 1.00 72.31 75 ALA A CA 1
ATOM 618 C C . ALA A 1 75 ? 0.440 4.677 9.944 1.00 72.31 75 ALA A C 1
ATOM 620 O O . ALA A 1 75 ? 0.875 3.853 9.130 1.00 72.31 75 ALA A O 1
ATOM 621 N N . GLY A 1 76 ? -0.734 4.492 10.556 1.00 83.19 76 GLY A N 1
ATOM 622 C CA . GLY A 1 76 ? -1.584 3.324 10.344 1.00 83.19 76 GLY A CA 1
ATOM 623 C C . GLY A 1 76 ? -3.069 3.642 10.475 1.00 83.19 76 GLY A C 1
ATOM 624 O O . GLY A 1 76 ? -3.470 4.383 11.366 1.00 83.19 76 GLY A O 1
ATOM 625 N N . ILE A 1 77 ? -3.866 3.059 9.585 1.00 89.19 77 ILE A N 1
ATOM 626 C CA . ILE A 1 77 ? -5.327 3.093 9.606 1.00 89.19 77 ILE A CA 1
ATOM 627 C C . ILE A 1 77 ? -5.796 1.851 10.362 1.00 89.19 77 ILE A C 1
ATOM 629 O O . ILE A 1 77 ? -5.448 0.730 9.977 1.00 89.19 77 ILE A O 1
ATOM 633 N N . ALA A 1 78 ? -6.560 2.046 11.435 1.00 90.31 78 ALA A N 1
ATOM 634 C CA . ALA A 1 78 ? -7.198 0.952 12.152 1.00 90.31 78 ALA A CA 1
ATOM 635 C C . ALA A 1 78 ? -8.389 0.432 11.339 1.00 90.31 78 ALA A C 1
ATOM 637 O O . ALA A 1 78 ? -9.266 1.191 10.932 1.00 90.31 78 ALA A O 1
ATOM 638 N N . VAL A 1 79 ? -8.402 -0.871 11.091 1.00 91.12 79 VAL A N 1
ATOM 639 C CA . VAL A 1 79 ? -9.420 -1.572 10.318 1.00 91.12 79 VAL A CA 1
ATOM 640 C C . VAL A 1 79 ? -9.986 -2.676 11.210 1.00 91.12 79 VAL A C 1
ATOM 642 O O . VAL A 1 79 ? -9.214 -3.503 11.700 1.00 91.12 79 VAL A O 1
ATOM 645 N N . PRO A 1 80 ? -11.313 -2.717 11.435 1.00 87.06 80 PRO A N 1
ATOM 646 C CA . PRO A 1 80 ? -11.915 -3.676 12.361 1.00 87.06 80 PRO A CA 1
ATOM 647 C C . PRO A 1 80 ? -11.601 -5.141 12.038 1.00 87.06 80 PRO A C 1
ATOM 649 O O . PRO A 1 80 ? -11.468 -5.953 12.945 1.00 87.06 80 PRO A O 1
ATOM 652 N N . SER A 1 81 ? -11.469 -5.482 10.754 1.00 89.00 81 SER A N 1
ATOM 653 C CA . SER A 1 81 ? -11.279 -6.861 10.298 1.00 89.00 81 SER A CA 1
ATOM 654 C C . SER A 1 81 ? -10.761 -6.927 8.853 1.00 89.00 81 SER A C 1
ATOM 656 O O . SER A 1 81 ? -10.779 -5.941 8.109 1.00 89.00 81 SER A O 1
ATOM 658 N N . LYS A 1 82 ? -10.280 -8.105 8.426 1.00 89.12 82 LYS A N 1
ATOM 659 C CA . LYS A 1 82 ? -9.657 -8.298 7.098 1.00 89.12 82 LYS A CA 1
ATOM 660 C C . LYS A 1 82 ? -10.633 -8.077 5.946 1.00 89.12 82 LYS A C 1
ATOM 662 O O . LYS A 1 82 ? -10.232 -7.548 4.913 1.00 89.12 82 LYS A O 1
ATOM 667 N N . ASP A 1 83 ? -11.898 -8.441 6.125 1.00 91.44 83 ASP A N 1
ATOM 668 C CA . ASP A 1 83 ? -12.964 -8.265 5.132 1.00 91.44 83 ASP A CA 1
ATOM 669 C C . ASP A 1 83 ? -13.282 -6.791 4.842 1.00 91.44 83 ASP A C 1
ATOM 671 O O . ASP A 1 83 ? -13.797 -6.484 3.770 1.00 91.44 83 ASP A O 1
ATOM 675 N N . LYS A 1 84 ? -12.921 -5.864 5.742 1.00 93.12 84 LYS A N 1
ATOM 676 C CA . LYS A 1 84 ? -13.106 -4.417 5.540 1.00 93.12 84 LYS A CA 1
ATOM 677 C C . LYS A 1 84 ? -11.941 -3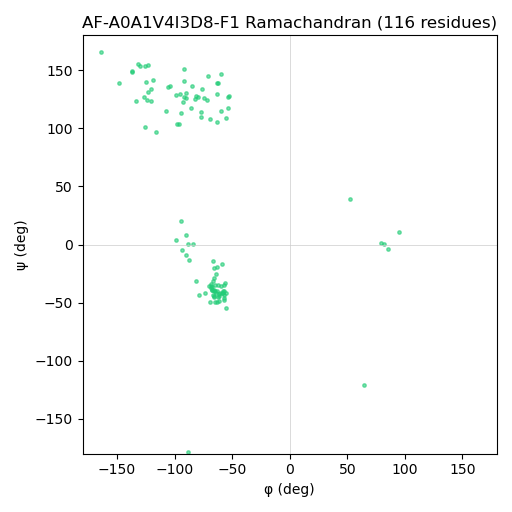.744 4.816 1.00 93.12 84 LYS A C 1
ATOM 679 O O . LYS A 1 84 ? -12.099 -2.622 4.335 1.00 93.12 84 LYS A O 1
ATOM 684 N N . LEU A 1 85 ? -10.789 -4.410 4.683 1.00 93.81 85 LEU A N 1
ATOM 685 C CA . LEU A 1 85 ? -9.628 -3.850 3.981 1.00 93.81 85 LEU A CA 1
ATOM 686 C C . LEU A 1 85 ? -9.927 -3.437 2.529 1.00 93.81 85 LEU A C 1
ATOM 688 O O . LEU A 1 85 ? -9.500 -2.345 2.157 1.00 93.81 85 LEU A O 1
ATOM 692 N N . PRO A 1 86 ? -10.654 -4.219 1.701 1.00 95.44 86 PRO A N 1
ATOM 693 C CA . PRO A 1 86 ? -10.981 -3.799 0.339 1.00 95.44 86 PRO A CA 1
ATOM 694 C C . PRO A 1 86 ? -11.729 -2.464 0.283 1.00 95.44 86 PRO A C 1
ATOM 696 O O . PRO A 1 86 ? -11.427 -1.638 -0.576 1.00 95.44 86 PRO A O 1
ATOM 699 N N . THR A 1 87 ? -12.660 -2.232 1.214 1.00 95.69 87 THR A N 1
ATOM 700 C CA . THR A 1 87 ? -13.409 -0.972 1.315 1.00 95.69 87 THR A CA 1
ATOM 701 C C . THR A 1 87 ? -12.482 0.189 1.654 1.00 95.69 87 THR A C 1
ATOM 703 O O . THR A 1 87 ? -12.477 1.181 0.935 1.00 95.69 87 THR A O 1
ATOM 706 N N . VAL A 1 88 ? -11.631 0.035 2.676 1.00 94.62 88 VAL A N 1
ATOM 707 C CA . VAL A 1 88 ? -10.638 1.058 3.056 1.00 94.62 88 VAL A CA 1
ATOM 708 C C . VAL A 1 88 ? -9.694 1.375 1.892 1.00 94.62 88 VAL A C 1
ATOM 710 O O . VAL A 1 88 ? -9.398 2.539 1.630 1.00 94.62 88 VAL A O 1
ATOM 713 N N . ILE A 1 89 ? -9.247 0.356 1.150 1.00 95.12 89 ILE A N 1
ATOM 714 C CA . ILE A 1 89 ? -8.390 0.551 -0.024 1.00 95.12 89 ILE A CA 1
ATOM 715 C C . ILE A 1 89 ? -9.123 1.330 -1.126 1.00 95.12 89 ILE A C 1
ATOM 717 O O . ILE A 1 89 ? -8.521 2.216 -1.728 1.00 95.12 89 ILE A O 1
ATOM 721 N N . ASN A 1 90 ? -10.403 1.043 -1.388 1.00 96.25 90 ASN A N 1
ATOM 722 C CA . ASN A 1 90 ? -11.188 1.792 -2.375 1.00 96.25 90 ASN A CA 1
ATOM 723 C C . ASN A 1 90 ? -11.338 3.267 -1.976 1.00 96.25 90 ASN A C 1
ATOM 725 O O . ASN A 1 90 ? -11.079 4.135 -2.804 1.00 96.25 90 ASN A O 1
ATOM 729 N N . THR A 1 91 ? -11.650 3.551 -0.708 1.00 95.06 91 THR A N 1
ATOM 730 C CA . THR A 1 91 ? -11.729 4.928 -0.195 1.00 95.06 91 THR A CA 1
ATOM 731 C C . THR A 1 91 ? -10.399 5.668 -0.365 1.00 95.06 91 THR A C 1
ATOM 733 O O . THR A 1 91 ? -10.378 6.812 -0.807 1.00 95.06 91 THR A O 1
ATOM 736 N N . LEU A 1 92 ? -9.263 5.008 -0.103 1.00 92.75 92 LEU A N 1
ATOM 737 C CA . LEU A 1 92 ? -7.944 5.597 -0.363 1.00 92.75 92 LEU A CA 1
ATOM 738 C C . LEU A 1 92 ? -7.714 5.870 -1.855 1.00 92.75 92 LEU A C 1
ATOM 740 O O . LEU A 1 92 ? -7.149 6.902 -2.205 1.00 92.75 92 LEU A O 1
ATOM 744 N N . ILE A 1 93 ? -8.135 4.970 -2.747 1.00 94.56 93 ILE A N 1
ATOM 745 C CA . ILE A 1 93 ? -8.026 5.187 -4.197 1.00 94.56 93 ILE A CA 1
ATOM 746 C C . ILE A 1 93 ? -8.838 6.420 -4.613 1.00 94.56 93 ILE A C 1
ATOM 748 O O . ILE A 1 93 ? -8.332 7.239 -5.380 1.00 94.56 93 ILE A O 1
ATOM 752 N N . GLU A 1 94 ? -10.059 6.572 -4.105 1.00 96.19 94 GLU A N 1
ATOM 753 C CA . GLU A 1 94 ? -10.925 7.725 -4.376 1.00 96.19 94 GLU A CA 1
ATOM 754 C C . GLU A 1 94 ? -10.312 9.031 -3.864 1.00 96.19 94 GLU A C 1
ATOM 756 O O . GLU A 1 94 ? -10.149 9.962 -4.653 1.00 96.19 94 GLU A O 1
ATOM 761 N N . ALA A 1 95 ? -9.846 9.067 -2.613 1.00 92.00 95 ALA A N 1
ATOM 762 C CA . ALA A 1 95 ? -9.167 10.229 -2.035 1.00 92.00 95 ALA A CA 1
ATOM 763 C C . ALA A 1 95 ? -7.918 10.633 -2.846 1.00 92.00 95 ALA A C 1
ATOM 765 O O . ALA A 1 95 ? -7.670 11.811 -3.117 1.00 92.00 95 ALA A O 1
ATOM 766 N N . VAL A 1 96 ?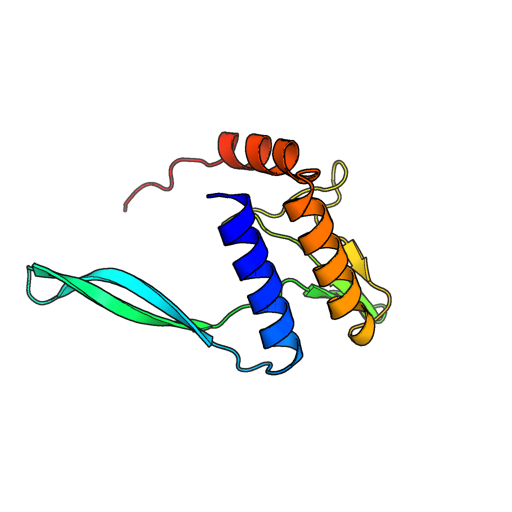 -7.136 9.655 -3.320 1.00 92.56 96 VAL A N 1
ATOM 767 C CA . VAL A 1 96 ? -5.963 9.906 -4.176 1.00 92.56 96 VAL A CA 1
ATOM 768 C C . VAL A 1 96 ? -6.366 10.434 -5.550 1.00 92.56 96 VAL A C 1
ATOM 770 O O . VAL A 1 96 ? -5.668 11.287 -6.100 1.00 92.56 96 VAL A O 1
ATOM 773 N N . ARG A 1 97 ? -7.472 9.948 -6.125 1.00 93.94 97 ARG A N 1
ATOM 774 C CA . ARG A 1 97 ? -8.007 10.462 -7.395 1.00 93.94 97 ARG A CA 1
ATOM 775 C C . ARG A 1 97 ? -8.482 11.905 -7.237 1.00 93.94 97 ARG A C 1
ATOM 777 O O . ARG A 1 97 ? -8.094 12.738 -8.056 1.00 93.94 97 ARG A O 1
ATOM 784 N N . ALA A 1 98 ? -9.209 12.198 -6.159 1.00 94.25 98 ALA A N 1
ATOM 785 C CA . ALA A 1 98 ? -9.662 13.538 -5.792 1.00 94.25 98 ALA A CA 1
ATOM 786 C C . ALA A 1 98 ? -8.497 14.494 -5.479 1.00 94.25 98 ALA A C 1
ATOM 788 O O . ALA A 1 98 ? -8.596 15.696 -5.707 1.00 94.25 98 ALA A O 1
ATOM 789 N N . GLY A 1 99 ? -7.347 13.959 -5.060 1.00 91.19 99 GLY A N 1
ATOM 790 C CA . GLY A 1 99 ? -6.142 14.740 -4.782 1.00 91.19 99 GLY A CA 1
ATOM 791 C C . GLY A 1 99 ? -5.959 15.134 -3.326 1.00 91.19 99 GLY A C 1
ATOM 792 O O . GLY A 1 99 ? -5.045 15.889 -3.018 1.00 91.19 99 GLY A O 1
ATOM 793 N N . GLU A 1 100 ? -6.761 14.573 -2.429 1.00 90.25 100 GLU A N 1
ATOM 794 C CA . GLU A 1 100 ? -6.729 14.854 -0.990 1.00 90.25 100 GLU A CA 1
ATOM 795 C C . GLU A 1 100 ? -5.403 14.437 -0.330 1.00 90.25 100 GLU A C 1
ATOM 797 O O . GLU A 1 100 ? -5.044 14.920 0.738 1.00 90.25 100 GLU A O 1
ATOM 802 N N . MET A 1 101 ? -4.634 13.553 -0.975 1.00 88.50 101 MET A N 1
ATOM 803 C CA . MET A 1 101 ? -3.337 13.079 -0.475 1.00 88.50 101 MET A CA 1
ATOM 804 C C . MET A 1 101 ? -2.126 13.793 -1.092 1.00 88.50 101 MET A C 1
ATOM 806 O O . MET A 1 101 ? -0.984 13.415 -0.814 1.00 88.50 101 MET A O 1
ATOM 810 N N . ASP A 1 102 ? -2.323 14.805 -1.937 1.00 88.38 102 ASP A N 1
ATOM 811 C CA . ASP A 1 102 ? -1.211 15.421 -2.667 1.00 88.38 102 ASP A CA 1
ATOM 812 C C . ASP A 1 102 ? -0.210 16.139 -1.770 1.00 88.38 102 ASP A C 1
ATOM 814 O O . ASP A 1 102 ? 1.000 15.987 -1.972 1.00 88.38 102 ASP A O 1
ATOM 818 N N . ASP A 1 103 ? -0.686 16.832 -0.737 1.00 87.06 103 ASP A N 1
ATOM 819 C CA . ASP A 1 103 ? 0.177 17.494 0.241 1.00 87.06 103 ASP A CA 1
ATOM 820 C C . ASP A 1 103 ? 1.000 16.476 1.037 1.00 87.06 103 ASP A C 1
ATOM 822 O O . ASP A 1 103 ? 2.210 16.648 1.236 1.00 87.06 103 ASP A O 1
ATOM 826 N N . LEU A 1 104 ? 0.386 15.344 1.402 1.00 83.38 104 LEU A N 1
ATOM 827 C CA . LEU A 1 104 ? 1.079 14.227 2.045 1.00 83.38 104 LEU A CA 1
ATOM 828 C C . LEU A 1 104 ? 2.176 13.664 1.129 1.00 83.38 104 LEU A C 1
ATOM 830 O O . LEU A 1 104 ? 3.303 13.428 1.575 1.00 83.38 104 LEU A O 1
ATOM 834 N N .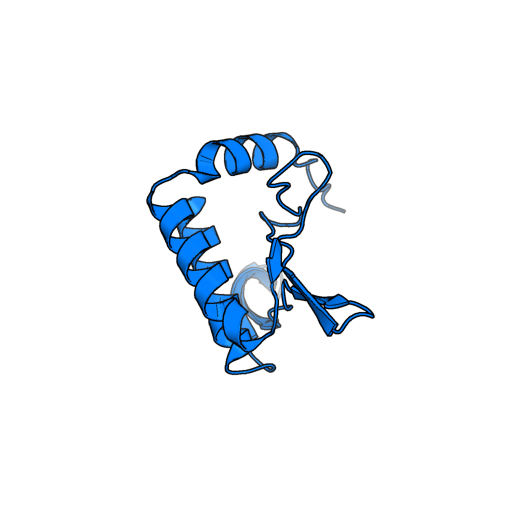 PHE A 1 105 ? 1.901 13.503 -0.169 1.00 84.44 105 PHE A N 1
ATOM 835 C CA . PHE A 1 105 ? 2.902 13.057 -1.142 1.00 84.44 105 PHE A CA 1
ATOM 836 C C . PHE A 1 105 ? 4.014 14.086 -1.365 1.00 84.44 105 PHE A C 1
ATOM 838 O O . PHE A 1 105 ? 5.181 13.709 -1.526 1.00 84.44 105 PHE A O 1
ATOM 845 N N . ALA A 1 106 ? 3.682 15.377 -1.395 1.00 83.94 106 ALA A N 1
ATOM 846 C CA . ALA A 1 106 ? 4.651 16.458 -1.517 1.00 83.94 106 ALA A CA 1
ATOM 847 C C . ALA A 1 106 ? 5.619 16.447 -0.328 1.00 83.94 106 ALA A C 1
ATOM 849 O O . ALA A 1 106 ? 6.837 16.399 -0.533 1.00 83.94 106 ALA A O 1
ATOM 850 N N . ASN A 1 107 ? 5.099 16.362 0.894 1.00 80.56 107 ASN A N 1
ATOM 851 C CA . ASN A 1 107 ? 5.898 16.307 2.118 1.00 80.56 107 ASN A CA 1
ATOM 852 C C . ASN A 1 107 ? 6.739 15.025 2.206 1.00 80.56 107 ASN A C 1
ATOM 854 O O . ASN A 1 107 ? 7.948 15.083 2.454 1.00 80.56 107 ASN A O 1
ATOM 858 N N . ALA A 1 108 ? 6.155 13.866 1.887 1.00 75.38 108 ALA A N 1
ATOM 859 C CA . ALA A 1 108 ? 6.883 12.600 1.847 1.00 75.38 108 ALA A CA 1
ATOM 860 C C . ALA A 1 108 ? 8.043 12.630 0.833 1.00 75.38 108 ALA A C 1
ATOM 862 O O . ALA A 1 108 ? 9.111 12.073 1.100 1.00 75.38 108 ALA A O 1
ATOM 863 N N . SER A 1 109 ? 7.872 13.316 -0.306 1.00 72.44 109 SER A N 1
ATOM 864 C CA . SER A 1 109 ? 8.909 13.430 -1.339 1.00 72.44 109 SER A CA 1
ATOM 865 C C . SER A 1 109 ? 10.105 14.294 -0.928 1.00 72.44 109 SER A C 1
ATOM 867 O O . SER A 1 109 ? 11.234 13.939 -1.264 1.00 72.44 109 SER A O 1
ATOM 869 N N . LYS A 1 110 ? 9.880 15.371 -0.160 1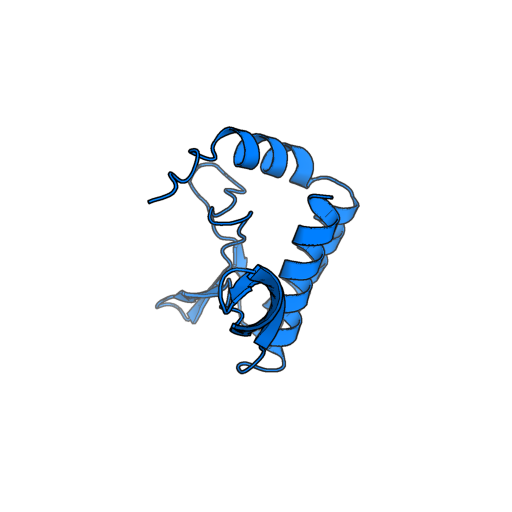.00 68.94 110 LYS A N 1
ATOM 870 C CA . LYS A 1 110 ? 10.938 16.278 0.327 1.00 68.94 110 LYS A CA 1
ATOM 871 C C . LYS A 1 110 ? 11.874 15.596 1.323 1.00 68.94 110 LYS A C 1
ATOM 873 O O . LYS A 1 110 ? 13.057 15.896 1.373 1.00 68.94 110 LYS A O 1
ATOM 878 N N . SER A 1 111 ? 11.353 14.640 2.089 1.00 59.53 111 SER A N 1
ATOM 879 C CA . SER A 1 111 ? 12.117 13.962 3.138 1.00 59.53 111 SER A CA 1
ATOM 880 C C . SER A 1 111 ? 12.969 12.787 2.642 1.00 59.53 111 SER A C 1
ATOM 882 O O . SER A 1 111 ? 13.574 12.105 3.468 1.00 59.53 111 SER A O 1
ATOM 884 N N . ARG A 1 112 ? 12.987 12.460 1.342 1.00 55.78 112 ARG A N 1
ATOM 885 C CA . ARG A 1 112 ? 13.741 11.308 0.820 1.00 55.78 112 ARG A CA 1
ATOM 886 C C . ARG A 1 112 ? 15.250 11.598 0.920 1.00 55.78 112 ARG A C 1
ATOM 888 O O . ARG A 1 112 ? 15.732 12.381 0.106 1.00 55.78 112 ARG A O 1
ATOM 895 N N . PRO A 1 113 ? 16.018 10.967 1.836 1.00 50.38 113 PRO A N 1
ATOM 896 C CA . PRO A 1 113 ? 17.467 11.052 1.738 1.00 50.38 113 PRO A CA 1
ATOM 897 C C . PRO A 1 113 ? 17.871 10.396 0.415 1.00 50.38 113 PRO A C 1
ATOM 899 O O . PRO A 1 113 ? 17.285 9.382 0.009 1.00 50.38 113 PRO A O 1
ATOM 902 N N . ALA A 1 114 ? 18.826 10.996 -0.292 1.00 49.22 114 ALA A N 1
ATOM 903 C CA . ALA A 1 114 ? 19.432 10.365 -1.451 1.00 49.22 114 ALA A CA 1
ATOM 904 C C . ALA A 1 114 ? 19.980 9.008 -0.991 1.00 49.22 114 ALA A C 1
ATOM 906 O O . ALA A 1 114 ? 20.914 8.948 -0.197 1.00 49.22 114 ALA A O 1
ATOM 907 N N . VAL A 1 115 ? 19.345 7.912 -1.414 1.00 50.56 115 VAL A N 1
ATOM 908 C CA . VAL A 1 115 ? 19.887 6.572 -1.181 1.00 50.56 115 VAL A CA 1
ATOM 909 C C . VAL A 1 115 ? 21.208 6.537 -1.934 1.00 50.56 115 VAL A C 1
ATOM 911 O O . VAL A 1 115 ? 21.215 6.535 -3.166 1.00 50.56 115 VAL A O 1
ATOM 914 N N . GLY A 1 116 ? 22.304 6.602 -1.176 1.00 42.78 116 GLY A N 1
ATOM 915 C CA . GLY A 1 116 ? 23.655 6.468 -1.686 1.00 42.78 116 GLY A CA 1
ATOM 916 C C . GLY A 1 116 ? 23.762 5.173 -2.476 1.00 42.78 116 GLY A C 1
ATOM 917 O O . GLY A 1 116 ? 23.385 4.105 -1.993 1.00 42.78 116 GLY A O 1
ATOM 918 N N . LYS A 1 117 ? 24.245 5.291 -3.712 1.00 40.81 117 LYS A N 1
ATOM 919 C CA . LYS A 1 117 ? 24.832 4.162 -4.425 1.00 40.81 117 LYS A CA 1
ATOM 920 C C . LYS A 1 117 ? 26.018 3.693 -3.576 1.00 40.81 117 LYS A C 1
ATOM 922 O O . LYS A 1 117 ? 26.938 4.479 -3.362 1.00 40.81 117 LYS A O 1
ATOM 927 N N . LYS A 1 118 ? 25.948 2.476 -3.046 1.00 33.56 118 LYS A N 1
ATOM 928 C CA . LYS A 1 118 ? 27.144 1.682 -2.774 1.00 33.56 118 LYS A CA 1
ATOM 929 C C . LYS A 1 118 ? 27.337 0.760 -3.962 1.00 33.56 118 LYS A C 1
ATOM 931 O O . LYS A 1 118 ? 26.295 0.279 -4.467 1.00 33.56 118 LYS A O 1
#

Radius of gyration: 16.39 Å; Cα contacts (8 Å, |Δi|>4): 132; chains: 1; bounding box: 42×33×41 Å

Secondary structure (DSSP, 8-state):
-HHHHHHHHHHHHHHHHH-TT-EEEEEEEEEETTEEEEEEEEEEPPPSEEE-TTS-EEE--EETTEEPPSBTTB--EEESSGGGHHHHHHHHHHHHHHTTTHHHHHHHHHT-------

InterPro domains:
  IPR046581 Protein of unknown function DUF6641 [PF20346] (2-102)

pLDDT: mean 86.27, std 12.95, range [33.56, 96.31]

Nearest PDB structures (foldseek):
  5u2h-assembly2_B  TM=3.300E-01  e=1.849E+00  Ailuropoda melanoleuca
  5knb-assembly1_G  TM=3.494E-01  e=4.598E+00  Enterococcus hirae ATCC 9790
  8trj-assembly1_A  TM=3.594E-01  e=7.475E+00  Rattus
  5u1w-assembly1_A  TM=3.199E-01  e=6.230E+00  Ailuropoda melanoleuca

Sequence (118 aa):
MRRAKFIEKLEEQKLLLQDPGYVRTVQRMAEVDGQKQAVVRRQRVRPWWKMDSTGQIIMSVKFGAKPIEFEKGKAGIAVPSKDKLPTVINTLIEAVRAGEMDDLFANASKSRPAVGKK

Solvent-accessible surface area (backbone atoms only — not comparable to full-atom values): 7188 Å² total; per-residue (Å²): 116,67,55,63,57,49,42,53,53,48,50,51,51,50,49,34,73,78,35,85,79,38,61,46,79,44,76,43,80,40,77,54,98,91,38,83,40,80,42,80,41,83,39,78,64,75,78,50,56,46,70,51,99,84,60,38,28,39,35,39,51,61,63,84,95,40,66,45,63,85,44,96,94,35,42,54,48,83,35,83,38,80,88,51,47,61,57,56,45,50,54,50,44,50,40,42,71,76,44,77,47,49,66,59,51,53,56,57,59,74,70,58,73,82,79,73,86,126

Organism: Nitrobacter vulgaris (NCBI:txid29421)